Protein AF-E5VJN4-F1 (afdb_monomer_lite)

Sequence (93 aa):
MKNIYLINYSVKGIKSLDEDVKLSFYKKTISKDPDMHGYNIKGIYGMNGSGKSGIVTSVKILKNILTDPGYLNNPIIQKNLDSIINKKQENYL

Radius of gyration: 15.53 Å; chains: 1; bounding box: 39×23×39 Å

Foldseek 3Di:
DDDDDDQKDWDDFFAPRPDIDIDGLDDDPDDPDDDNPPSRDDDDDDDPPPCSVRVVVVVVVVVCVVPPVCQCVDPVNVVVRVVGGRPVCVVVD

pLDDT: mean 90.27, std 9.25, range [52.03, 97.94]

Structure (mmCIF, N/CA/C/O backbone):
data_AF-E5VJN4-F1
#
_entry.id   AF-E5VJN4-F1
#
loop_
_atom_site.group_PDB
_atom_site.id
_atom_site.type_symbol
_atom_site.label_atom_id
_atom_site.label_alt_id
_atom_site.label_comp_id
_atom_site.label_asym_id
_atom_site.label_entity_id
_atom_site.label_seq_id
_atom_site.pdbx_PDB_ins_code
_atom_site.Cartn_x
_atom_site.Cartn_y
_atom_site.Cartn_z
_atom_site.occupancy
_atom_site.B_iso_or_equiv
_atom_site.auth_seq_id
_atom_site.auth_comp_id
_atom_site.auth_asym_id
_atom_site.auth_atom_id
_atom_site.pdbx_PDB_model_num
ATOM 1 N N . MET A 1 1 ? 2.670 -8.015 -23.690 1.00 59.47 1 MET A N 1
ATOM 2 C CA . MET A 1 1 ? 2.308 -7.449 -22.369 1.00 59.47 1 MET A CA 1
ATOM 3 C C . MET A 1 1 ? 3.382 -6.459 -21.955 1.00 59.47 1 MET A C 1
ATOM 5 O O . MET A 1 1 ? 4.549 -6.737 -22.194 1.00 59.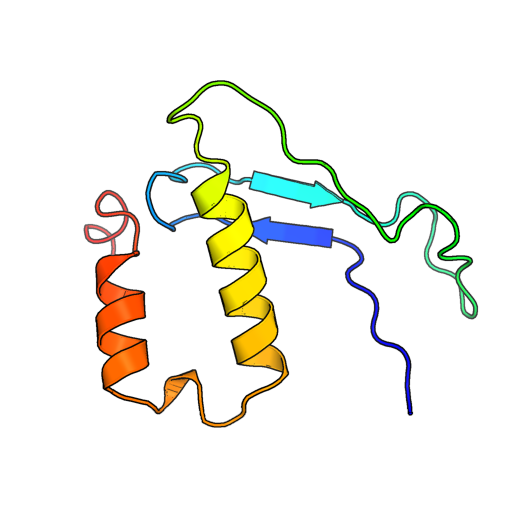47 1 MET A O 1
ATOM 9 N N . LYS A 1 2 ? 3.010 -5.302 -21.400 1.00 73.00 2 LYS A N 1
ATOM 10 C CA . LYS A 1 2 ? 3.972 -4.306 -20.908 1.00 73.00 2 LYS A CA 1
ATOM 11 C C . LYS A 1 2 ? 4.324 -4.652 -19.459 1.00 73.00 2 LYS A C 1
ATOM 13 O O . LYS A 1 2 ? 3.414 -4.824 -18.654 1.00 73.00 2 LYS A O 1
ATOM 18 N N . ASN A 1 3 ? 5.611 -4.772 -19.138 1.00 79.00 3 ASN A N 1
ATOM 19 C CA . ASN A 1 3 ? 6.043 -5.008 -17.760 1.00 79.00 3 ASN A CA 1
ATOM 20 C C . ASN A 1 3 ? 5.774 -3.752 -16.920 1.00 79.00 3 ASN A C 1
ATOM 22 O O . ASN A 1 3 ? 6.119 -2.644 -17.334 1.00 79.00 3 ASN A O 1
ATOM 26 N N . ILE A 1 4 ? 5.147 -3.927 -15.757 1.00 84.50 4 ILE A N 1
ATOM 27 C CA . ILE A 1 4 ? 4.906 -2.863 -14.777 1.00 84.50 4 ILE A CA 1
ATOM 28 C C . ILE A 1 4 ? 5.782 -3.156 -13.563 1.00 84.50 4 ILE A C 1
ATOM 30 O O . ILE A 1 4 ? 5.729 -4.253 -13.009 1.00 84.50 4 ILE A O 1
ATOM 34 N N . TYR A 1 5 ? 6.571 -2.168 -13.145 1.00 88.62 5 TYR A N 1
ATOM 35 C CA . TYR A 1 5 ? 7.468 -2.278 -11.998 1.00 88.62 5 TYR A CA 1
ATOM 36 C C . TYR A 1 5 ? 7.073 -1.277 -10.916 1.00 88.62 5 TYR A C 1
ATOM 38 O O . TYR A 1 5 ? 6.833 -0.102 -11.197 1.00 88.62 5 TYR A O 1
ATOM 46 N N . LEU A 1 6 ? 7.040 -1.735 -9.665 1.00 90.38 6 LEU A N 1
ATOM 47 C CA . LEU A 1 6 ? 6.874 -0.860 -8.511 1.00 90.38 6 LEU A CA 1
ATOM 48 C C . LEU A 1 6 ? 8.230 -0.225 -8.187 1.00 90.38 6 LEU A C 1
ATOM 50 O O . LEU A 1 6 ? 9.132 -0.917 -7.734 1.00 90.38 6 LEU A O 1
ATOM 54 N N . ILE A 1 7 ? 8.385 1.075 -8.442 1.00 92.38 7 ILE A N 1
ATOM 55 C CA . ILE A 1 7 ? 9.643 1.808 -8.204 1.00 92.38 7 ILE A CA 1
ATOM 56 C C . ILE A 1 7 ? 9.711 2.303 -6.757 1.00 92.38 7 ILE A C 1
ATOM 58 O O . ILE A 1 7 ? 10.679 2.041 -6.044 1.00 92.38 7 ILE A O 1
ATOM 62 N N . ASN A 1 8 ? 8.662 2.998 -6.320 1.00 92.94 8 ASN A N 1
ATOM 63 C CA . ASN A 1 8 ? 8.503 3.526 -4.972 1.00 92.94 8 ASN A CA 1
ATOM 64 C C . ASN A 1 8 ? 7.073 3.276 -4.501 1.00 92.94 8 ASN A C 1
ATOM 66 O O . ASN A 1 8 ? 6.134 3.294 -5.295 1.00 92.94 8 ASN A O 1
ATOM 70 N N . TYR A 1 9 ? 6.925 3.074 -3.201 1.00 94.06 9 TYR A N 1
ATOM 71 C CA . TYR A 1 9 ? 5.652 2.887 -2.532 1.00 94.06 9 TYR A CA 1
ATOM 72 C C . TYR A 1 9 ? 5.632 3.712 -1.248 1.00 94.06 9 TYR A C 1
ATOM 74 O O . TYR A 1 9 ? 6.614 3.709 -0.510 1.00 94.06 9 TYR A O 1
ATOM 82 N N . SER A 1 10 ? 4.530 4.408 -0.981 1.00 95.56 10 SER A N 1
ATOM 83 C CA . SER A 1 10 ? 4.307 5.132 0.271 1.00 95.56 10 SER A CA 1
ATOM 84 C C . SER A 1 10 ? 2.928 4.794 0.805 1.00 95.56 10 SER A C 1
ATOM 86 O O . SER A 1 10 ? 1.993 4.614 0.024 1.00 95.56 10 SER A O 1
ATOM 88 N N . VAL A 1 11 ? 2.798 4.713 2.124 1.00 95.06 11 VAL A N 1
ATOM 89 C CA . VAL A 1 11 ? 1.516 4.487 2.786 1.00 95.06 11 VAL A CA 1
ATOM 90 C C . VAL A 1 11 ? 1.448 5.207 4.121 1.00 95.06 11 VAL A C 1
ATOM 92 O O . VAL A 1 11 ? 2.428 5.257 4.859 1.00 95.06 11 VAL A O 1
ATOM 95 N N . LYS A 1 12 ? 0.252 5.704 4.422 1.00 94.06 12 LYS A N 1
ATOM 96 C CA . LYS A 1 12 ? -0.164 6.290 5.692 1.00 94.06 12 LYS A CA 1
ATOM 97 C C . LYS A 1 12 ? -1.650 5.985 5.888 1.00 94.06 12 LYS A C 1
ATOM 99 O O . LYS A 1 12 ? -2.353 5.730 4.912 1.00 94.06 12 LYS A O 1
ATOM 104 N N . GLY A 1 13 ? -2.128 5.994 7.126 1.00 92.88 13 GLY A N 1
ATOM 105 C CA . GLY A 1 13 ? -3.560 5.942 7.427 1.00 92.88 13 GLY A CA 1
ATOM 106 C C . GLY A 1 13 ? -4.177 4.544 7.417 1.00 92.88 13 GLY A C 1
ATOM 107 O O . GLY A 1 13 ? -5.395 4.421 7.416 1.00 92.88 13 GLY A O 1
ATOM 108 N N . ILE A 1 14 ? -3.368 3.480 7.445 1.00 93.06 14 ILE A N 1
ATOM 109 C CA . ILE A 1 14 ? -3.853 2.093 7.510 1.00 93.06 14 ILE A CA 1
ATOM 110 C C . ILE A 1 14 ? -3.432 1.426 8.819 1.00 93.06 14 ILE A C 1
ATOM 112 O O . ILE A 1 14 ? -2.253 1.416 9.180 1.00 93.06 14 ILE A O 1
ATOM 116 N N . LYS A 1 15 ? -4.383 0.798 9.514 1.00 92.12 15 LYS A N 1
ATOM 117 C CA . LYS A 1 15 ? -4.171 0.124 10.802 1.00 92.12 15 LYS A CA 1
ATOM 118 C C . LYS A 1 15 ? -3.419 1.039 11.775 1.00 92.12 15 LYS A C 1
ATOM 120 O O . LYS A 1 15 ? -3.911 2.108 12.099 1.00 92.12 15 LYS A O 1
ATOM 125 N N . SER A 1 16 ? -2.235 0.632 12.231 1.00 90.62 16 SER A N 1
ATOM 126 C CA . SER A 1 16 ? -1.393 1.394 13.156 1.00 90.62 16 SER A CA 1
ATOM 127 C C . SER A 1 16 ? -0.406 2.342 12.464 1.00 90.62 16 SER A C 1
ATOM 129 O O . SER A 1 16 ? 0.402 2.944 13.155 1.00 90.62 16 SER A O 1
ATOM 131 N N . LEU A 1 17 ? -0.401 2.438 11.127 1.00 92.44 17 LEU A N 1
ATOM 132 C CA . LEU A 1 17 ? 0.515 3.305 10.377 1.00 92.44 17 LEU A CA 1
ATOM 133 C C . LEU A 1 17 ? -0.064 4.723 10.316 1.00 92.44 17 LEU A C 1
ATOM 135 O O . LEU A 1 17 ? -0.742 5.082 9.356 1.00 92.44 17 LEU A O 1
ATOM 139 N N . ASP A 1 18 ? 0.118 5.495 11.383 1.00 89.75 18 ASP A N 1
ATOM 140 C CA . ASP A 1 18 ? -0.257 6.913 11.461 1.00 89.75 18 ASP A CA 1
ATOM 141 C C . ASP A 1 18 ? 0.793 7.847 10.850 1.00 89.75 18 ASP A C 1
ATOM 143 O O . ASP A 1 18 ? 0.447 8.959 10.460 1.00 89.75 18 ASP A O 1
ATOM 147 N N . GLU A 1 19 ? 2.024 7.368 10.683 1.00 90.56 19 GLU A N 1
ATOM 148 C CA . GLU A 1 19 ? 3.117 8.056 9.994 1.00 90.56 19 GLU A CA 1
ATOM 149 C C . GLU A 1 19 ? 3.371 7.511 8.580 1.00 90.56 19 GLU A C 1
ATOM 151 O O . GLU A 1 19 ? 2.984 6.392 8.232 1.00 90.56 19 GLU A O 1
ATOM 156 N N . ASP A 1 20 ? 4.047 8.319 7.761 1.00 93.56 20 ASP A N 1
ATOM 157 C CA . ASP A 1 20 ? 4.442 7.963 6.396 1.00 93.56 20 ASP A CA 1
ATOM 158 C C . ASP A 1 20 ? 5.479 6.826 6.395 1.00 93.56 20 ASP A C 1
ATOM 160 O O . ASP A 1 20 ? 6.615 6.987 6.848 1.00 93.56 20 ASP A O 1
ATOM 164 N N . VAL A 1 21 ? 5.128 5.686 5.797 1.00 94.44 21 VAL A N 1
ATOM 165 C CA . VAL A 1 21 ? 6.061 4.584 5.533 1.00 94.44 21 VAL A CA 1
ATOM 166 C C . VAL A 1 21 ? 6.395 4.537 4.050 1.00 94.44 21 VAL A C 1
ATOM 168 O O . VAL A 1 21 ? 5.508 4.349 3.220 1.00 94.44 21 VAL A O 1
ATOM 171 N N . LYS A 1 22 ? 7.687 4.641 3.714 1.00 95.06 22 LYS A N 1
ATOM 172 C CA . LYS A 1 22 ? 8.190 4.658 2.331 1.00 95.06 22 LYS A CA 1
ATOM 173 C C . LYS A 1 22 ? 9.067 3.441 2.036 1.00 95.06 22 LYS A C 1
ATOM 175 O O . LYS A 1 22 ? 10.005 3.144 2.770 1.00 95.06 22 LYS A O 1
ATOM 180 N N . LEU A 1 23 ? 8.787 2.756 0.929 1.00 93.75 23 LEU A N 1
ATOM 181 C CA . LEU A 1 23 ? 9.578 1.652 0.389 1.00 93.75 23 LEU A CA 1
ATOM 182 C C . LEU A 1 23 ? 10.073 2.003 -1.018 1.00 93.75 23 LEU A C 1
ATOM 184 O O . LEU A 1 23 ? 9.292 2.061 -1.966 1.00 93.75 23 LEU A O 1
ATOM 188 N N . SER A 1 24 ? 11.385 2.170 -1.168 1.00 92.38 24 SER A N 1
ATOM 189 C CA . SER A 1 24 ? 12.029 2.363 -2.473 1.00 92.38 24 SER A CA 1
ATOM 190 C C . SER A 1 24 ? 12.582 1.047 -2.996 1.00 92.38 24 SER A C 1
ATOM 192 O O . SER A 1 24 ? 13.537 0.507 -2.432 1.00 92.38 24 SER A O 1
ATOM 194 N N . PHE A 1 25 ? 11.984 0.511 -4.055 1.00 92.56 25 PHE A N 1
ATOM 195 C CA . PHE A 1 25 ? 12.404 -0.728 -4.709 1.00 92.56 25 PHE A CA 1
ATOM 196 C C . PHE A 1 25 ? 13.572 -0.476 -5.648 1.00 92.56 25 PHE A C 1
ATOM 198 O O . PHE A 1 25 ? 14.605 -1.119 -5.491 1.00 92.56 25 PHE A O 1
ATOM 205 N N . TYR A 1 26 ? 13.452 0.513 -6.532 1.00 93.06 26 TYR A N 1
ATOM 206 C CA . TYR A 1 26 ? 14.500 0.874 -7.479 1.00 93.06 26 TYR A CA 1
ATOM 207 C C . TYR A 1 26 ? 15.352 2.031 -6.954 1.00 93.06 26 TYR A C 1
ATOM 209 O O . TYR A 1 26 ? 14.816 3.026 -6.472 1.00 93.06 26 TYR A O 1
ATOM 217 N N . LYS A 1 27 ? 16.682 1.901 -7.031 1.00 88.25 27 LYS A N 1
ATOM 218 C CA . LYS A 1 27 ? 17.631 2.889 -6.476 1.00 88.25 27 LYS A CA 1
ATOM 219 C C . LYS A 1 27 ? 18.452 3.643 -7.528 1.00 88.25 27 LYS A C 1
ATOM 221 O O . LYS A 1 27 ? 19.192 4.550 -7.164 1.00 88.25 27 LYS A O 1
ATOM 226 N N . LYS A 1 28 ? 18.374 3.250 -8.801 1.00 90.81 28 LYS A N 1
ATOM 227 C CA . LYS A 1 28 ? 19.107 3.889 -9.905 1.00 90.81 28 LYS A CA 1
ATOM 228 C C . LYS A 1 28 ? 18.207 4.901 -10.620 1.00 90.81 28 LYS A C 1
ATOM 230 O O . LYS A 1 28 ? 16.987 4.889 -10.456 1.00 90.81 28 LYS A O 1
ATOM 235 N N . THR A 1 29 ? 18.804 5.745 -11.453 1.00 90.06 29 THR A N 1
ATOM 236 C CA . THR A 1 29 ? 18.064 6.580 -12.406 1.00 90.06 29 THR A CA 1
ATOM 237 C C . THR A 1 29 ? 17.271 5.696 -13.369 1.00 90.06 29 THR A C 1
ATOM 239 O O . THR A 1 29 ? 17.800 4.715 -13.890 1.00 90.06 29 THR A O 1
ATOM 242 N N . ILE A 1 30 ? 16.002 6.030 -13.604 1.00 90.19 30 ILE A N 1
ATOM 243 C CA . ILE A 1 30 ? 15.137 5.288 -14.528 1.00 90.19 30 ILE A CA 1
ATOM 244 C C . ILE A 1 30 ? 15.561 5.617 -15.964 1.00 90.19 30 ILE A C 1
ATOM 246 O O . ILE A 1 30 ? 15.426 6.755 -16.409 1.00 90.19 30 ILE A O 1
ATOM 250 N N . SER A 1 31 ? 16.082 4.620 -16.677 1.00 88.88 31 SER A N 1
ATOM 251 C CA . SER A 1 31 ? 16.393 4.690 -18.108 1.00 88.88 31 SER A CA 1
ATOM 252 C C . SER A 1 31 ? 15.244 4.115 -18.950 1.00 88.88 31 SER A C 1
ATOM 254 O O . SER A 1 31 ? 14.243 3.643 -18.412 1.00 88.88 31 SER A O 1
ATOM 256 N N . LYS A 1 32 ? 15.377 4.153 -20.284 1.00 86.50 32 LYS A N 1
ATOM 257 C CA . LYS A 1 32 ? 14.408 3.552 -21.219 1.00 86.50 32 LYS A CA 1
ATOM 258 C C . LYS A 1 32 ? 14.238 2.041 -20.994 1.00 86.50 32 LYS A C 1
ATOM 260 O O . LYS A 1 32 ? 13.114 1.552 -21.034 1.00 86.50 32 LYS A O 1
ATOM 265 N N . ASP A 1 33 ? 15.342 1.356 -20.696 1.00 86.25 33 ASP A N 1
ATOM 266 C CA . ASP A 1 33 ? 15.415 -0.084 -20.436 1.00 86.25 33 ASP A CA 1
ATOM 267 C C . ASP A 1 33 ? 16.092 -0.319 -19.072 1.00 86.25 33 ASP A C 1
ATOM 269 O O . ASP A 1 33 ? 17.292 -0.600 -18.998 1.00 86.25 33 ASP A O 1
ATOM 273 N N . PRO A 1 34 ? 15.364 -0.102 -17.962 1.00 87.94 34 PRO A N 1
ATOM 274 C CA . PRO A 1 34 ? 15.937 -0.184 -16.627 1.00 87.94 34 PRO A CA 1
ATOM 275 C C . PRO A 1 34 ? 16.232 -1.640 -16.243 1.00 87.94 34 PRO A C 1
ATOM 277 O O . PRO A 1 34 ? 15.357 -2.504 -16.303 1.00 87.94 34 PRO A O 1
ATOM 280 N N . ASP A 1 35 ? 17.457 -1.901 -15.785 1.00 89.38 35 ASP A N 1
ATOM 281 C CA . ASP A 1 35 ? 17.843 -3.198 -15.221 1.00 89.38 35 ASP A CA 1
ATOM 282 C C . ASP A 1 35 ? 17.244 -3.372 -13.821 1.00 89.38 35 ASP A C 1
ATOM 284 O O . ASP A 1 35 ? 17.695 -2.732 -12.870 1.00 89.38 35 ASP A O 1
A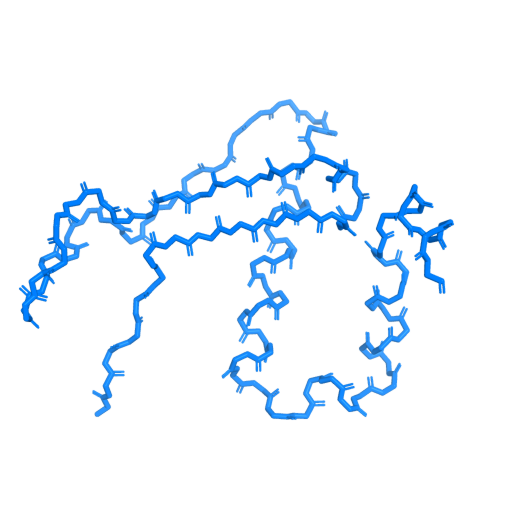TOM 288 N N . MET A 1 36 ? 16.239 -4.242 -13.706 1.00 89.44 36 MET A N 1
ATOM 289 C CA . MET A 1 36 ? 15.520 -4.527 -12.460 1.00 89.44 36 MET A CA 1
ATOM 290 C C . MET A 1 36 ? 16.150 -5.655 -11.631 1.00 89.44 36 MET A C 1
ATOM 292 O O . MET A 1 36 ? 15.636 -5.991 -10.560 1.00 89.44 36 MET A O 1
ATOM 296 N N . HIS A 1 37 ? 17.256 -6.257 -12.081 1.00 89.31 37 HIS A N 1
ATOM 297 C CA . HIS A 1 37 ? 17.877 -7.363 -11.365 1.00 89.31 37 HIS A CA 1
ATOM 298 C C . HIS A 1 37 ? 18.252 -6.957 -9.927 1.00 89.31 37 HIS A C 1
ATOM 300 O O . HIS A 1 37 ? 18.886 -5.932 -9.682 1.00 89.31 37 HIS A O 1
ATOM 306 N N . GLY A 1 38 ? 17.821 -7.757 -8.948 1.00 89.50 38 GLY A N 1
ATOM 307 C CA . GLY A 1 38 ? 18.059 -7.492 -7.524 1.00 89.50 38 GLY A CA 1
ATOM 308 C C . GLY A 1 38 ? 17.145 -6.444 -6.870 1.00 89.50 38 GLY A C 1
ATOM 309 O O . GLY A 1 38 ? 17.240 -6.249 -5.660 1.00 89.50 38 GLY A O 1
ATOM 310 N N . TYR A 1 39 ? 16.223 -5.810 -7.605 1.00 91.19 39 TYR A N 1
ATOM 311 C CA . TYR A 1 39 ? 15.287 -4.808 -7.060 1.00 91.19 39 TYR A CA 1
ATOM 312 C C . TYR A 1 39 ? 13.855 -5.330 -6.858 1.00 91.19 39 TYR A C 1
ATOM 314 O O . TYR A 1 39 ? 12.960 -4.582 -6.469 1.00 91.19 39 TYR A O 1
ATOM 322 N N . ASN A 1 40 ? 13.645 -6.631 -7.065 1.00 87.25 40 ASN A N 1
ATOM 323 C CA . ASN A 1 40 ? 12.318 -7.255 -7.120 1.00 87.25 40 ASN A CA 1
ATOM 324 C C . ASN A 1 40 ? 11.789 -7.712 -5.750 1.00 87.25 40 ASN A C 1
ATOM 326 O O . ASN A 1 40 ? 10.623 -8.077 -5.628 1.00 87.25 40 ASN A O 1
ATOM 330 N N . ILE A 1 41 ? 12.648 -7.739 -4.725 1.00 89.44 41 ILE A N 1
ATOM 331 C CA . ILE A 1 41 ? 12.342 -8.314 -3.410 1.00 89.44 41 ILE A CA 1
ATOM 332 C C . ILE A 1 41 ? 12.620 -7.282 -2.314 1.00 89.44 41 ILE A C 1
ATOM 334 O O . ILE A 1 41 ? 13.674 -6.644 -2.280 1.00 89.44 41 ILE A O 1
ATOM 338 N N . LYS A 1 42 ? 11.671 -7.144 -1.383 1.00 91.06 42 LYS A N 1
ATOM 339 C CA . LYS A 1 42 ? 11.816 -6.379 -0.139 1.00 91.06 42 LYS A CA 1
ATOM 340 C C . LYS A 1 42 ? 11.479 -7.263 1.051 1.00 91.06 42 LYS A C 1
ATOM 342 O O . LYS A 1 42 ? 10.368 -7.775 1.142 1.00 91.06 42 LYS A O 1
ATOM 347 N N . GLY A 1 43 ? 12.425 -7.392 1.976 1.00 92.62 43 GLY A N 1
ATOM 348 C CA . GLY A 1 43 ? 12.162 -7.955 3.297 1.00 92.62 43 GLY A CA 1
ATOM 349 C C . GLY A 1 43 ? 11.647 -6.877 4.250 1.00 92.62 43 GLY A C 1
ATOM 350 O O . GLY A 1 43 ? 12.164 -5.761 4.258 1.00 92.62 43 GLY A O 1
ATOM 351 N N . ILE A 1 44 ? 10.632 -7.210 5.048 1.00 93.12 44 ILE A N 1
ATOM 352 C CA . ILE A 1 44 ? 10.086 -6.347 6.102 1.00 93.12 44 ILE A CA 1
ATOM 353 C C . ILE A 1 44 ? 10.291 -7.076 7.431 1.00 93.12 44 ILE A C 1
ATOM 355 O O . ILE A 1 44 ? 9.683 -8.118 7.671 1.00 93.12 44 ILE A O 1
ATOM 359 N N . TYR A 1 45 ? 11.136 -6.517 8.296 1.00 93.69 45 TYR A N 1
ATOM 360 C CA . TYR A 1 45 ? 11.528 -7.106 9.579 1.00 93.69 45 TYR A CA 1
ATOM 361 C C . TYR A 1 45 ? 11.245 -6.139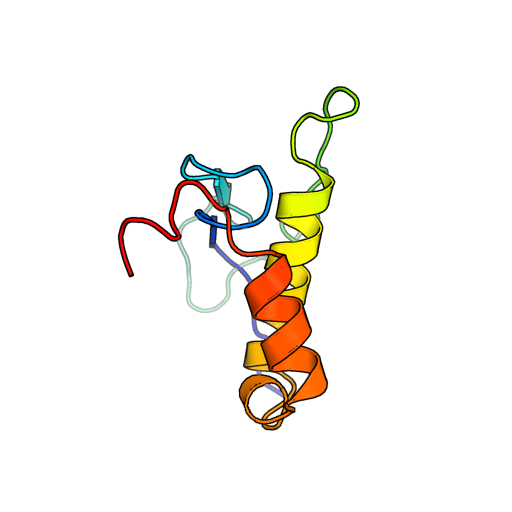 10.734 1.00 93.69 45 TYR A C 1
ATOM 363 O O . TYR A 1 45 ? 11.034 -4.948 10.517 1.00 93.69 45 TYR A O 1
ATOM 371 N N . GLY A 1 46 ? 11.192 -6.658 11.963 1.00 93.44 46 GLY A N 1
ATOM 372 C CA . GLY A 1 46 ? 10.887 -5.880 13.169 1.00 93.44 46 GLY A CA 1
ATOM 373 C C . GLY A 1 46 ? 10.151 -6.695 14.233 1.00 93.44 46 GLY A C 1
ATOM 374 O O . GLY A 1 46 ? 9.721 -7.822 13.975 1.00 93.44 46 GLY A O 1
ATOM 375 N N . MET A 1 47 ? 9.975 -6.120 15.422 1.00 95.00 47 MET A N 1
ATOM 376 C CA . MET A 1 47 ? 9.308 -6.762 16.564 1.00 95.00 47 MET A CA 1
ATOM 377 C C . MET A 1 47 ? 7.812 -7.020 16.309 1.00 95.00 47 MET A C 1
ATOM 379 O O . MET A 1 47 ? 7.199 -6.460 15.393 1.00 95.00 47 MET A O 1
ATOM 383 N N . ASN A 1 48 ? 7.192 -7.899 17.096 1.00 93.38 48 ASN A N 1
ATOM 384 C CA . ASN A 1 48 ? 5.742 -8.101 17.034 1.00 93.38 48 ASN A CA 1
ATOM 385 C C . ASN A 1 48 ? 5.003 -6.800 17.374 1.00 93.38 48 ASN A C 1
ATOM 387 O O . ASN A 1 48 ? 5.453 -6.027 18.210 1.00 93.38 48 ASN A O 1
ATOM 391 N N . GLY A 1 49 ? 3.902 -6.531 16.670 1.00 89.56 49 GLY A N 1
ATOM 392 C CA . GLY A 1 49 ? 3.152 -5.278 16.820 1.00 89.56 49 GLY A CA 1
ATOM 393 C C . GLY A 1 49 ? 3.751 -4.056 16.109 1.00 89.56 49 GLY A C 1
ATOM 394 O O . GLY A 1 49 ? 3.080 -3.038 16.026 1.00 89.56 49 GLY A O 1
ATOM 395 N N . SER A 1 50 ? 4.941 -4.143 15.497 1.00 90.69 50 SER A N 1
ATOM 396 C CA . SER A 1 50 ? 5.620 -2.986 14.875 1.00 90.69 50 SER A CA 1
ATOM 397 C C . SER A 1 50 ? 5.026 -2.496 13.537 1.00 90.69 50 SER A C 1
ATOM 399 O O . SER A 1 50 ? 5.700 -1.802 12.783 1.00 90.69 50 SER A O 1
ATOM 401 N N . GLY A 1 51 ? 3.814 -2.918 13.161 1.00 92.56 51 GLY A N 1
ATOM 402 C CA . GLY A 1 51 ? 3.154 -2.469 11.924 1.00 92.56 51 GLY A CA 1
ATOM 403 C C . GLY A 1 51 ? 3.509 -3.228 10.634 1.00 92.56 51 GLY A C 1
ATOM 404 O O . GLY A 1 51 ? 2.945 -2.917 9.585 1.00 92.56 51 GLY A O 1
ATOM 405 N N . LYS A 1 52 ? 4.355 -4.274 10.679 1.00 94.88 52 LYS A N 1
ATOM 406 C CA . LYS A 1 52 ? 4.755 -5.068 9.487 1.00 94.88 52 LYS A CA 1
ATOM 407 C C . LYS A 1 52 ? 3.562 -5.550 8.651 1.00 94.88 52 LYS A C 1
ATOM 409 O O . LYS A 1 52 ? 3.529 -5.374 7.436 1.00 94.88 52 LYS A O 1
ATOM 414 N N . SER A 1 53 ? 2.552 -6.120 9.310 1.00 95.00 53 SER A N 1
ATOM 415 C CA . SER A 1 53 ? 1.338 -6.608 8.645 1.00 95.00 53 SER A CA 1
ATOM 416 C C . SER A 1 53 ? 0.516 -5.477 8.024 1.00 95.00 53 SER A C 1
ATOM 418 O O . SER A 1 53 ? -0.186 -5.719 7.046 1.00 95.00 53 SER A O 1
ATOM 420 N N . GLY A 1 54 ? 0.599 -4.254 8.559 1.00 94.94 54 GLY A N 1
ATOM 421 C CA . GLY A 1 54 ? -0.010 -3.059 7.968 1.00 94.94 54 GLY A CA 1
ATOM 422 C C . GLY A 1 54 ? 0.565 -2.764 6.588 1.00 94.94 54 GLY A C 1
ATOM 423 O O . GLY A 1 54 ? -0.199 -2.677 5.633 1.00 94.94 54 GLY A O 1
ATOM 4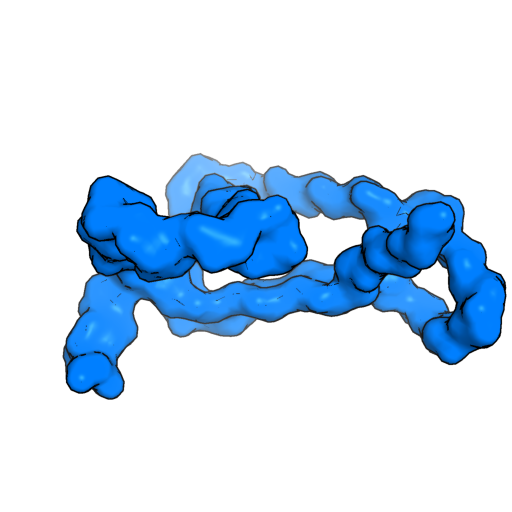24 N N . ILE A 1 55 ? 1.896 -2.762 6.471 1.00 95.75 55 ILE A N 1
ATOM 425 C CA . ILE A 1 55 ? 2.614 -2.528 5.207 1.00 95.75 55 ILE A CA 1
ATOM 426 C C . ILE A 1 55 ? 2.264 -3.601 4.162 1.00 95.75 55 ILE A C 1
ATOM 428 O O . ILE A 1 55 ? 1.979 -3.300 3.007 1.00 95.75 55 ILE A O 1
ATOM 432 N N . VAL A 1 56 ? 2.241 -4.880 4.551 1.00 95.00 56 VAL A N 1
ATOM 433 C CA . VAL A 1 56 ? 1.884 -5.964 3.615 1.00 95.00 56 VAL A CA 1
ATOM 434 C C . VAL A 1 56 ? 0.416 -5.865 3.183 1.00 95.00 56 VAL A C 1
ATOM 436 O O . VAL A 1 56 ? 0.097 -6.051 2.007 1.00 95.00 56 VAL A O 1
ATOM 439 N N . THR A 1 57 ? -0.485 -5.536 4.118 1.00 96.19 57 THR A N 1
ATOM 440 C CA . THR A 1 57 ? -1.915 -5.349 3.819 1.00 96.19 57 THR A CA 1
ATOM 441 C C . THR A 1 57 ? -2.112 -4.213 2.817 1.00 96.19 57 THR A C 1
ATOM 443 O O . THR A 1 57 ? -2.870 -4.361 1.863 1.00 96.19 57 THR A O 1
ATOM 446 N N . SER A 1 58 ? -1.408 -3.099 2.993 1.00 96.19 58 SER A N 1
ATOM 447 C CA . SER A 1 58 ? -1.565 -1.929 2.139 1.00 96.19 58 SER A CA 1
ATOM 448 C C . SER A 1 58 ? -1.015 -2.132 0.728 1.00 96.19 58 SER A C 1
ATOM 450 O O . SER A 1 58 ? -1.632 -1.686 -0.238 1.00 96.19 58 SER A O 1
ATOM 452 N N . VAL A 1 59 ? 0.085 -2.877 0.575 1.00 95.12 59 VAL A N 1
ATOM 453 C CA . VAL A 1 59 ? 0.584 -3.288 -0.749 1.00 95.12 59 VAL A CA 1
ATOM 454 C C . VAL A 1 59 ? -0.417 -4.216 -1.447 1.00 95.12 59 VAL A C 1
ATOM 456 O O . VAL A 1 59 ? -0.647 -4.078 -2.648 1.00 95.12 59 VAL A O 1
ATOM 459 N N . LYS A 1 60 ? -1.069 -5.128 -0.709 1.00 95.38 60 LYS A N 1
ATOM 460 C CA . LYS A 1 60 ? -2.134 -5.986 -1.258 1.00 95.38 60 LYS A CA 1
ATOM 461 C C . LYS A 1 60 ? -3.334 -5.168 -1.748 1.00 95.38 60 LYS A C 1
ATOM 463 O O . LYS A 1 60 ? -3.862 -5.464 -2.814 1.00 95.38 60 LYS A O 1
ATOM 468 N N . ILE A 1 61 ? -3.734 -4.136 -1.005 1.00 96.56 61 ILE A N 1
ATOM 469 C CA . ILE A 1 61 ? -4.809 -3.218 -1.414 1.00 96.56 61 ILE A CA 1
ATOM 470 C C . ILE A 1 61 ? -4.432 -2.495 -2.706 1.00 96.56 61 ILE A C 1
ATOM 472 O O . ILE A 1 61 ? -5.215 -2.526 -3.650 1.00 96.56 61 ILE A O 1
ATOM 476 N N . LEU A 1 62 ? -3.224 -1.925 -2.788 1.00 95.69 62 LEU A N 1
ATOM 477 C CA . LEU A 1 62 ? -2.746 -1.274 -4.011 1.00 95.69 62 LEU A CA 1
ATOM 478 C C . LEU A 1 62 ? -2.771 -2.238 -5.203 1.00 95.69 62 LEU A C 1
ATOM 480 O O . LEU A 1 62 ? -3.291 -1.891 -6.259 1.00 95.69 62 LEU A O 1
ATOM 484 N N . LYS A 1 63 ? -2.251 -3.461 -5.032 1.00 94.62 63 LYS A N 1
ATOM 485 C CA . LYS A 1 63 ? -2.305 -4.497 -6.072 1.00 94.62 63 LYS A CA 1
ATOM 486 C C . LYS A 1 63 ? -3.740 -4.710 -6.552 1.00 94.62 63 LYS A C 1
ATOM 488 O O . LYS A 1 63 ? -3.970 -4.721 -7.757 1.00 94.62 63 LYS A O 1
ATOM 493 N N . ASN A 1 64 ? -4.682 -4.901 -5.634 1.00 96.44 64 ASN A N 1
ATOM 494 C CA . ASN A 1 64 ? -6.069 -5.176 -5.993 1.00 96.44 64 ASN A CA 1
ATOM 495 C C . ASN A 1 64 ? -6.719 -3.985 -6.710 1.00 96.44 64 ASN A C 1
ATOM 497 O O . ASN A 1 64 ? -7.322 -4.191 -7.751 1.00 96.44 64 ASN A O 1
ATOM 501 N N . ILE A 1 65 ? -6.505 -2.749 -6.247 1.00 95.62 65 ILE A N 1
ATOM 502 C CA . ILE A 1 65 ? -6.977 -1.535 -6.941 1.00 95.62 65 ILE A CA 1
ATOM 503 C C . ILE A 1 65 ? -6.483 -1.490 -8.396 1.00 95.62 65 ILE A C 1
ATOM 505 O O . ILE A 1 65 ? -7.226 -1.106 -9.292 1.00 95.62 65 ILE A O 1
ATOM 509 N 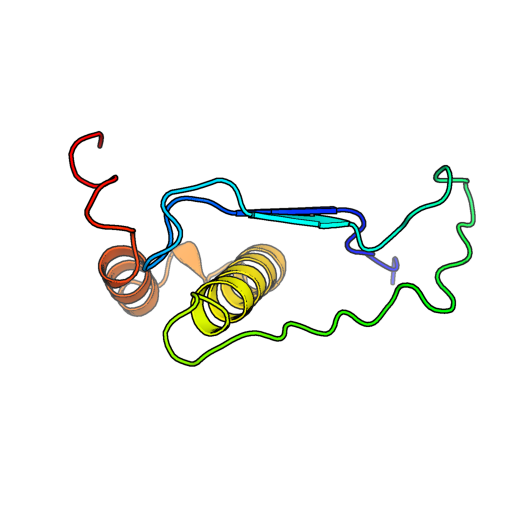N . LEU A 1 66 ? -5.233 -1.890 -8.642 1.00 93.50 66 LEU A N 1
ATOM 510 C CA . LEU A 1 66 ? -4.628 -1.853 -9.977 1.00 93.50 66 LEU A CA 1
ATOM 511 C C . LEU A 1 66 ? -5.037 -3.021 -10.887 1.00 93.50 66 LEU A C 1
ATOM 513 O O . LEU A 1 66 ? -4.859 -2.924 -12.099 1.00 93.50 66 LEU A O 1
ATOM 517 N N . THR A 1 67 ? -5.500 -4.141 -10.325 1.00 93.69 67 THR A N 1
ATOM 518 C CA . THR A 1 67 ? -5.682 -5.402 -11.073 1.00 93.69 67 THR A CA 1
ATOM 519 C C . THR A 1 67 ? -7.107 -5.935 -11.075 1.00 93.69 67 THR A C 1
ATOM 521 O O . THR A 1 67 ? -7.425 -6.782 -11.906 1.00 93.69 67 THR A O 1
ATOM 524 N N . ASP A 1 68 ? -7.966 -5.429 -10.195 1.00 96.25 68 ASP A N 1
ATOM 525 C CA . ASP A 1 68 ? -9.370 -5.799 -10.082 1.00 96.25 68 ASP A CA 1
ATOM 526 C C . ASP A 1 68 ? -10.246 -4.539 -10.234 1.00 96.25 68 ASP A C 1
ATOM 528 O O . ASP A 1 68 ? -10.405 -3.770 -9.281 1.00 96.25 68 ASP A O 1
ATOM 532 N N . PRO A 1 69 ? -10.840 -4.316 -11.424 1.00 95.31 69 PRO A N 1
ATOM 533 C CA . PRO A 1 69 ? -11.697 -3.159 -11.689 1.00 95.31 69 PRO A CA 1
ATOM 534 C C . PRO A 1 69 ? -12.927 -3.064 -10.775 1.00 95.31 69 PRO A C 1
ATOM 536 O O . PRO A 1 69 ? -13.471 -1.978 -10.588 1.00 95.31 69 PRO A O 1
ATOM 539 N N . GLY A 1 70 ? -13.386 -4.188 -10.214 1.00 97.31 70 GLY A N 1
ATOM 540 C CA . GLY A 1 70 ? -14.540 -4.243 -9.319 1.00 97.31 70 GLY A CA 1
ATOM 541 C C . GLY A 1 70 ? -14.185 -4.055 -7.845 1.00 97.31 70 GLY A C 1
ATOM 542 O O . GLY A 1 70 ? -15.093 -3.949 -7.020 1.00 97.31 70 GLY A O 1
ATOM 543 N N . TYR A 1 71 ? -12.893 -3.991 -7.503 1.00 97.94 71 TYR A N 1
ATOM 544 C CA . TYR A 1 71 ? -12.418 -4.060 -6.123 1.00 97.94 71 TYR A CA 1
ATOM 545 C C . TYR A 1 71 ? -13.073 -3.017 -5.214 1.00 97.94 71 TYR A C 1
ATOM 547 O O . TYR A 1 71 ? -13.586 -3.350 -4.147 1.00 97.94 71 TYR A O 1
ATOM 555 N N . LEU A 1 72 ? -13.100 -1.758 -5.657 1.00 96.81 72 LEU A N 1
ATOM 556 C CA . LEU A 1 72 ? -13.663 -0.651 -4.881 1.00 96.81 72 LEU A CA 1
ATOM 557 C C . LEU A 1 72 ? -15.193 -0.593 -4.925 1.00 96.81 72 LEU A C 1
ATOM 559 O O . LEU A 1 72 ? -15.781 0.043 -4.061 1.00 96.81 72 LEU A O 1
ATOM 563 N N . ASN A 1 73 ? -15.842 -1.267 -5.877 1.00 96.69 73 ASN A N 1
ATOM 564 C CA . ASN A 1 73 ? -17.304 -1.294 -6.009 1.00 96.69 73 ASN A CA 1
ATOM 565 C C . ASN A 1 73 ? -17.949 -2.453 -5.237 1.00 96.69 73 ASN A C 1
ATOM 567 O O . ASN A 1 73 ? -19.171 -2.568 -5.199 1.00 96.69 73 ASN A O 1
ATOM 571 N N . ASN A 1 74 ? -17.145 -3.327 -4.630 1.00 97.69 74 ASN A N 1
ATOM 572 C CA . ASN A 1 74 ? -17.635 -4.446 -3.842 1.00 97.69 74 ASN A CA 1
ATOM 573 C C . ASN A 1 74 ? -17.986 -3.983 -2.408 1.00 97.69 74 ASN A C 1
ATOM 575 O O . ASN A 1 74 ? -17.076 -3.616 -1.66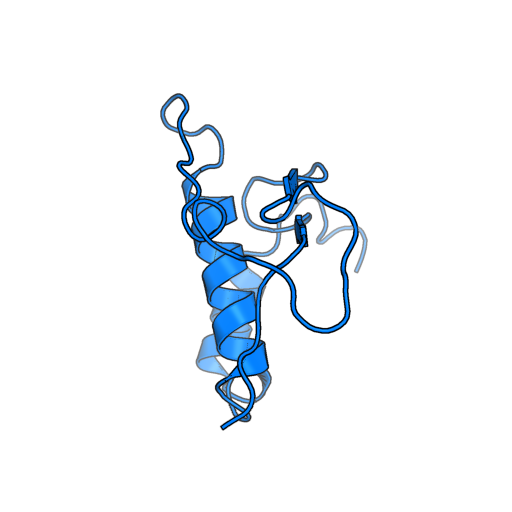1 1.00 97.69 74 ASN A O 1
ATOM 579 N N . PRO A 1 75 ? -19.259 -4.062 -1.965 1.00 97.38 75 PRO A N 1
ATOM 580 C CA . PRO A 1 75 ? -19.670 -3.576 -0.642 1.00 97.38 75 PRO A CA 1
ATOM 581 C C . PRO A 1 75 ? -18.980 -4.287 0.530 1.00 97.38 75 PRO A C 1
ATOM 583 O O . PRO A 1 75 ? -18.704 -3.678 1.564 1.00 97.38 75 PRO A O 1
ATOM 586 N N . ILE A 1 76 ? -18.658 -5.576 0.375 1.00 97.31 76 ILE A N 1
ATOM 587 C CA . ILE A 1 76 ? -17.930 -6.346 1.393 1.00 97.31 76 ILE A CA 1
ATOM 588 C C . ILE A 1 76 ? -16.500 -5.811 1.511 1.00 97.31 76 ILE A C 1
ATOM 590 O O . ILE A 1 76 ? -15.983 -5.649 2.617 1.00 97.31 76 ILE A O 1
ATOM 594 N N . ILE A 1 77 ? -15.862 -5.506 0.376 1.00 97.00 77 ILE A N 1
ATOM 595 C CA . ILE A 1 77 ? -14.526 -4.906 0.359 1.00 97.00 77 ILE A CA 1
ATOM 596 C C . ILE A 1 77 ? -14.561 -3.508 0.962 1.00 97.00 77 ILE A C 1
ATOM 598 O O . ILE A 1 77 ? -13.719 -3.227 1.804 1.00 97.00 77 ILE A O 1
ATOM 602 N N . GLN A 1 78 ? -15.534 -2.667 0.612 1.00 96.00 78 GLN A N 1
ATOM 603 C CA . GLN A 1 78 ? -15.674 -1.330 1.196 1.00 96.00 78 GLN A CA 1
ATOM 604 C C . GLN A 1 78 ? -15.784 -1.383 2.724 1.00 96.00 78 GLN A C 1
ATOM 606 O O . GLN A 1 78 ? -15.017 -0.710 3.404 1.00 96.00 78 GLN A O 1
ATOM 611 N N . LYS A 1 79 ? -16.640 -2.256 3.275 1.00 96.50 79 LYS A N 1
ATOM 612 C CA . LYS A 1 79 ? -16.757 -2.446 4.731 1.00 96.50 79 LYS A CA 1
ATOM 613 C C . LYS A 1 79 ? -15.442 -2.906 5.370 1.00 96.50 79 LYS A C 1
ATOM 615 O O . LYS A 1 79 ? -15.085 -2.471 6.462 1.00 96.50 79 LYS A O 1
ATOM 620 N N . ASN A 1 80 ? -14.703 -3.784 4.693 1.00 95.06 80 ASN A N 1
ATOM 621 C CA . ASN A 1 80 ? -13.389 -4.209 5.166 1.00 95.06 80 ASN A CA 1
ATOM 622 C C . ASN A 1 80 ? -12.361 -3.070 5.105 1.00 95.06 80 ASN A C 1
ATOM 624 O O . ASN A 1 80 ? -11.581 -2.934 6.042 1.00 95.06 80 ASN A O 1
ATOM 628 N N . LEU A 1 81 ? -12.350 -2.269 4.033 1.00 95.06 81 LEU A N 1
ATOM 629 C CA . LEU A 1 81 ? -11.469 -1.109 3.868 1.00 95.06 81 LEU A CA 1
ATOM 630 C C . LEU A 1 81 ? -11.736 -0.042 4.934 1.00 95.06 81 LEU A C 1
ATOM 632 O O . LEU A 1 81 ? -10.786 0.471 5.510 1.00 95.06 81 LEU A O 1
ATOM 636 N N . ASP A 1 82 ? -13.001 0.218 5.245 1.00 93.44 82 ASP A N 1
ATOM 637 C CA . ASP A 1 82 ? -13.418 1.104 6.332 1.00 93.44 82 ASP A CA 1
ATOM 638 C C . ASP A 1 82 ? -12.842 0.633 7.678 1.00 93.44 82 ASP A C 1
ATOM 640 O O . ASP A 1 82 ? -12.104 1.352 8.344 1.00 93.44 82 ASP A O 1
ATOM 644 N N . SER A 1 83 ? -13.008 -0.654 8.005 1.00 93.19 83 SER A N 1
ATOM 645 C CA . SER A 1 83 ? -12.527 -1.218 9.278 1.00 93.19 83 SER A CA 1
ATOM 646 C C . SER A 1 83 ? -11.005 -1.186 9.491 1.00 93.19 83 SER A C 1
ATOM 648 O O . SER A 1 83 ? -10.531 -1.380 10.614 1.00 93.19 83 SER A O 1
ATOM 650 N N . ILE A 1 84 ? -10.222 -1.013 8.421 1.00 94.06 84 ILE A N 1
ATOM 651 C CA . ILE A 1 84 ? -8.754 -0.983 8.477 1.00 94.06 84 ILE A CA 1
ATOM 652 C C . ILE A 1 84 ? -8.182 0.428 8.373 1.00 94.06 84 ILE A C 1
ATOM 654 O O . ILE A 1 84 ? -6.958 0.561 8.480 1.00 94.06 84 ILE A O 1
ATOM 658 N N . ILE A 1 85 ? -9.008 1.454 8.152 1.00 92.44 85 ILE A N 1
ATOM 659 C CA . ILE A 1 85 ? -8.561 2.844 8.241 1.00 92.44 85 ILE A CA 1
ATOM 660 C C . ILE A 1 85 ? -8.005 3.076 9.650 1.00 92.44 85 ILE A C 1
ATOM 662 O O . ILE A 1 85 ? -8.472 2.529 10.652 1.00 92.44 85 ILE A O 1
ATOM 666 N N . ASN A 1 86 ? -6.912 3.828 9.730 1.00 89.50 86 ASN A N 1
ATOM 667 C CA . ASN A 1 86 ? -6.364 4.225 11.013 1.00 89.50 86 ASN A CA 1
ATOM 668 C C . ASN A 1 86 ? -7.358 5.170 11.697 1.00 89.50 86 ASN A C 1
ATOM 670 O O . ASN A 1 86 ? -7.616 6.264 11.205 1.00 89.50 86 ASN A O 1
ATOM 674 N N . LYS A 1 87 ? -7.857 4.780 12.869 1.00 83.94 87 LYS A N 1
ATOM 675 C CA . LYS A 1 87 ? -8.869 5.537 13.622 1.00 83.94 87 LYS A CA 1
ATOM 676 C C . LYS A 1 87 ? -8.430 6.936 14.054 1.00 83.94 87 LYS A C 1
ATOM 678 O O . LYS A 1 87 ? -9.265 7.798 14.281 1.00 83.94 87 LYS A O 1
ATOM 683 N N . LYS A 1 88 ? -7.123 7.210 14.138 1.00 82.81 88 LYS A N 1
ATOM 684 C CA . LYS A 1 88 ? -6.643 8.586 14.350 1.00 82.81 88 LYS A CA 1
ATOM 685 C C . LYS A 1 88 ? -6.936 9.488 13.146 1.00 82.81 88 LYS A C 1
ATOM 687 O O . LYS A 1 88 ? -6.998 10.699 13.315 1.00 82.81 88 LYS A O 1
ATOM 692 N N . GLN A 1 89 ? -7.091 8.911 11.952 1.00 68.75 89 GLN A N 1
ATOM 693 C CA . GLN A 1 89 ? -7.436 9.631 10.726 1.00 68.75 89 GLN A CA 1
ATOM 694 C C . GLN A 1 89 ? -8.944 9.762 10.489 1.00 68.75 89 GLN A C 1
ATOM 696 O O . GLN A 1 89 ? -9.331 10.658 9.749 1.00 68.75 89 GLN A O 1
ATOM 701 N N . GLU A 1 90 ? -9.789 8.957 11.146 1.00 60.78 90 GLU A N 1
ATOM 702 C CA . GLU A 1 90 ? -11.257 9.099 11.066 1.00 60.78 90 GLU A CA 1
ATOM 703 C C . GLU A 1 90 ? -11.731 10.486 11.524 1.00 60.78 90 GLU A C 1
ATOM 705 O O . GLU A 1 90 ? -12.687 11.011 10.979 1.00 60.78 90 GLU A O 1
ATOM 710 N N . ASN A 1 91 ? -11.020 11.133 12.454 1.00 57.94 91 ASN A N 1
ATOM 711 C CA . ASN A 1 91 ? -11.361 12.483 12.923 1.00 57.94 91 ASN A CA 1
ATOM 712 C C . ASN A 1 91 ? -11.111 13.603 11.886 1.00 57.94 91 ASN A C 1
ATOM 714 O O . ASN A 1 91 ? -11.382 14.765 12.184 1.00 57.94 91 ASN A O 1
ATOM 718 N N . TYR A 1 92 ? -10.538 13.286 10.719 1.00 54.62 92 TYR A N 1
ATOM 719 C CA . TYR A 1 92 ? -10.214 14.246 9.653 1.00 54.62 92 TYR A CA 1
ATOM 720 C C . TYR A 1 92 ? -11.045 14.044 8.371 1.00 54.62 92 TYR A C 1
ATOM 722 O O . TYR A 1 92 ? -10.793 14.744 7.387 1.00 54.62 92 TYR A O 1
ATOM 730 N N . LEU A 1 93 ? -11.985 13.092 8.368 1.00 52.03 93 LEU A N 1
ATOM 731 C CA . LEU A 1 93 ? -12.914 12.800 7.269 1.00 52.03 93 LEU A CA 1
ATOM 732 C C . LEU A 1 93 ? -14.335 13.229 7.649 1.00 52.03 93 LEU A C 1
ATOM 734 O O . LEU A 1 93 ? -15.043 13.703 6.734 1.00 52.03 93 LEU A O 1
#

Secondary structure (DSSP, 8-state):
-------EEEE-SBTTB-S-EEEE---S---SS---TT-S-------TTSSHHHHHHHHHHHHHHHH-TTGGG-HHHHHHHHHHB-HHHHTT-